Prote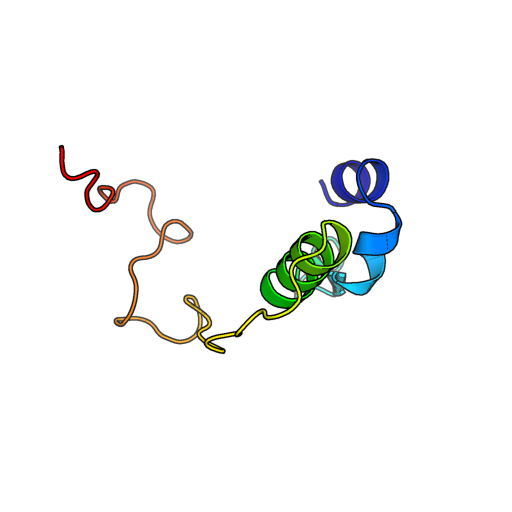in AF-A0A9E4G513-F1 (afdb_monomer_lite)

Structure (mmCIF, N/CA/C/O backbone):
data_AF-A0A9E4G513-F1
#
_entry.id   AF-A0A9E4G513-F1
#
loop_
_atom_site.group_PDB
_atom_site.id
_atom_site.type_symbol
_atom_site.label_atom_id
_atom_site.label_alt_id
_atom_site.label_comp_id
_atom_site.label_asym_id
_atom_site.label_entity_id
_atom_site.label_seq_id
_atom_site.pdbx_PDB_ins_code
_atom_site.Cartn_x
_atom_site.Cartn_y
_atom_site.Cartn_z
_atom_site.occupancy
_atom_site.B_iso_or_equiv
_atom_site.auth_seq_id
_atom_site.auth_comp_id
_atom_site.auth_asym_id
_atom_site.auth_atom_id
_atom_site.pdbx_PDB_model_num
ATOM 1 N N . MET A 1 1 ? 8.426 11.228 -9.086 1.00 61.41 1 MET A N 1
ATOM 2 C CA . MET A 1 1 ? 7.001 10.870 -8.849 1.00 61.41 1 MET A CA 1
ATOM 3 C C . MET A 1 1 ? 6.833 10.033 -7.582 1.00 61.41 1 MET A C 1
ATOM 5 O O . MET A 1 1 ? 6.009 10.397 -6.757 1.00 61.41 1 MET A O 1
ATOM 9 N N . VAL A 1 2 ? 7.632 8.978 -7.376 1.00 66.56 2 VAL A N 1
ATOM 10 C C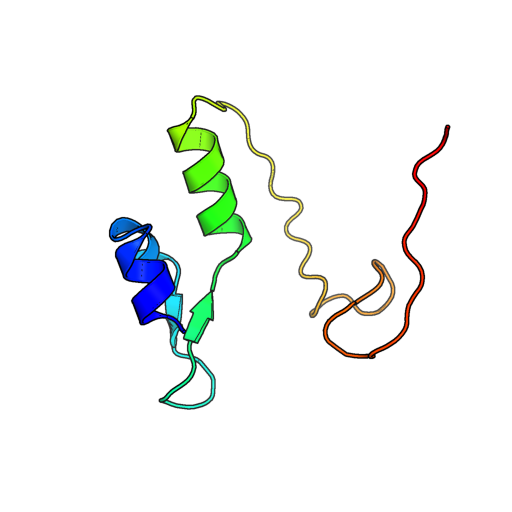A . VAL A 1 2 ? 7.642 8.212 -6.110 1.00 66.56 2 VAL A CA 1
ATOM 11 C C . VAL A 1 2 ? 8.114 9.066 -4.924 1.00 66.56 2 VAL A C 1
ATOM 13 O O . VAL A 1 2 ? 7.511 9.000 -3.859 1.00 66.56 2 VAL A O 1
ATOM 16 N N . ASP A 1 3 ? 9.114 9.932 -5.111 1.00 74.56 3 ASP A N 1
ATOM 17 C CA . ASP A 1 3 ? 9.656 10.751 -4.011 1.00 74.56 3 ASP A CA 1
ATOM 18 C C . ASP A 1 3 ? 8.644 11.757 -3.452 1.00 74.56 3 ASP A C 1
ATOM 20 O O . ASP A 1 3 ? 8.517 11.896 -2.240 1.00 74.56 3 ASP A O 1
ATOM 24 N N . ALA A 1 4 ? 7.845 12.386 -4.320 1.00 76.31 4 ALA A N 1
ATOM 25 C CA . ALA A 1 4 ? 6.756 13.268 -3.898 1.00 76.31 4 ALA A CA 1
ATOM 26 C C . ALA A 1 4 ? 5.690 12.510 -3.082 1.00 76.31 4 ALA A C 1
ATOM 28 O O . ALA A 1 4 ? 5.162 13.030 -2.104 1.00 76.31 4 ALA A O 1
ATOM 29 N N . PHE A 1 5 ? 5.414 11.251 -3.437 1.00 73.19 5 PHE A N 1
ATOM 30 C CA . PHE A 1 5 ? 4.474 10.404 -2.701 1.00 73.19 5 PHE A CA 1
ATOM 31 C C . PHE A 1 5 ? 5.022 9.998 -1.324 1.00 73.19 5 PHE A C 1
ATOM 33 O O . PHE A 1 5 ? 4.297 10.027 -0.330 1.00 73.19 5 PHE A O 1
ATOM 40 N N . LYS A 1 6 ? 6.320 9.679 -1.251 1.00 74.81 6 LYS A N 1
ATOM 41 C CA . LYS A 1 6 ? 7.019 9.366 0.004 1.00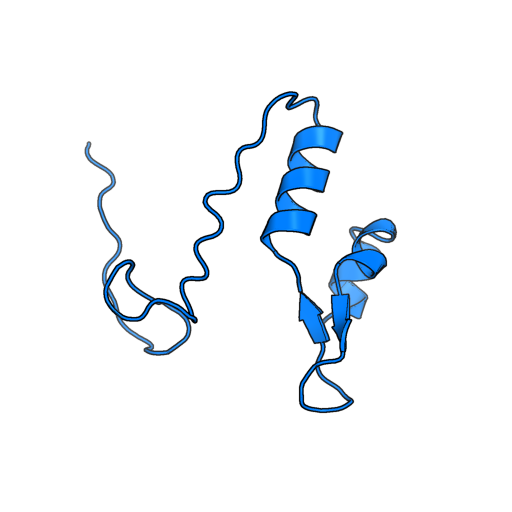 74.81 6 LYS A CA 1
ATOM 42 C C . LYS A 1 6 ? 7.108 10.568 0.946 1.00 74.81 6 LYS A C 1
ATOM 44 O O . LYS A 1 6 ? 7.046 10.380 2.153 1.00 74.81 6 LYS A O 1
ATOM 49 N N . GLN A 1 7 ? 7.203 11.792 0.426 1.00 80.56 7 GLN A N 1
ATOM 50 C CA . GLN A 1 7 ? 7.181 13.003 1.256 1.00 80.56 7 GLN A CA 1
ATOM 51 C C . GLN A 1 7 ? 5.838 13.191 1.972 1.00 80.56 7 GLN A C 1
ATOM 53 O O . GLN A 1 7 ? 5.817 13.548 3.146 1.00 80.56 7 GLN A O 1
ATOM 58 N N . SER A 1 8 ? 4.719 12.922 1.293 1.00 80.50 8 SER A N 1
ATOM 59 C CA . SER A 1 8 ? 3.392 12.994 1.917 1.00 80.50 8 SER A CA 1
ATOM 60 C C . SER A 1 8 ? 3.105 11.806 2.836 1.00 80.50 8 SER A C 1
ATOM 62 O O . SER A 1 8 ? 2.412 11.960 3.839 1.00 80.50 8 SER A O 1
ATOM 64 N N . PHE A 1 9 ? 3.638 10.625 2.511 1.00 82.06 9 PHE A N 1
ATOM 65 C CA . PHE A 1 9 ? 3.412 9.395 3.267 1.00 82.06 9 PHE A CA 1
ATOM 66 C C . PHE A 1 9 ? 4.706 8.573 3.372 1.00 82.06 9 PHE A C 1
ATOM 68 O O . PHE A 1 9 ? 4.897 7.631 2.601 1.00 82.06 9 PHE A O 1
ATOM 75 N N . PRO A 1 10 ? 5.589 8.863 4.346 1.00 84.56 10 PRO A N 1
ATOM 76 C CA . PRO A 1 10 ? 6.874 8.165 4.475 1.00 84.56 10 PRO A CA 1
ATOM 77 C C . PRO A 1 10 ? 6.715 6.652 4.670 1.00 84.56 10 PRO A C 1
ATOM 79 O O . PRO A 1 10 ? 7.448 5.846 4.107 1.00 84.56 10 PRO A O 1
ATOM 82 N N . GLN A 1 11 ? 5.673 6.251 5.400 1.00 85.69 11 GLN A N 1
ATOM 83 C CA . GLN A 1 11 ? 5.333 4.849 5.660 1.00 85.69 11 GLN A CA 1
ATOM 84 C C . GLN A 1 11 ? 4.810 4.112 4.416 1.00 85.69 11 GLN A C 1
ATOM 86 O O . GLN A 1 11 ? 4.661 2.891 4.454 1.00 85.69 11 GLN A O 1
ATOM 91 N N . ALA A 1 12 ? 4.533 4.824 3.317 1.00 85.19 12 ALA A N 1
ATOM 92 C CA . ALA A 1 12 ? 4.037 4.224 2.087 1.00 85.19 12 ALA A CA 1
ATOM 93 C C . ALA A 1 12 ? 5.121 3.478 1.298 1.00 85.19 12 ALA A C 1
ATOM 95 O O . ALA A 1 12 ? 4.790 2.715 0.395 1.00 85.19 12 ALA A O 1
ATOM 96 N N . GLU A 1 13 ? 6.402 3.668 1.634 1.00 86.19 13 GLU A N 1
ATOM 97 C CA . GLU A 1 13 ? 7.527 3.025 0.949 1.00 86.19 13 GLU A CA 1
ATOM 98 C C . GLU A 1 13 ? 7.394 1.497 0.887 1.00 86.19 13 GLU A C 1
ATOM 100 O O . GLU A 1 13 ? 7.693 0.902 -0.145 1.00 86.19 13 GLU A O 1
ATOM 105 N N . ARG A 1 14 ? 6.841 0.877 1.935 1.00 89.31 14 ARG A N 1
ATOM 106 C CA . ARG 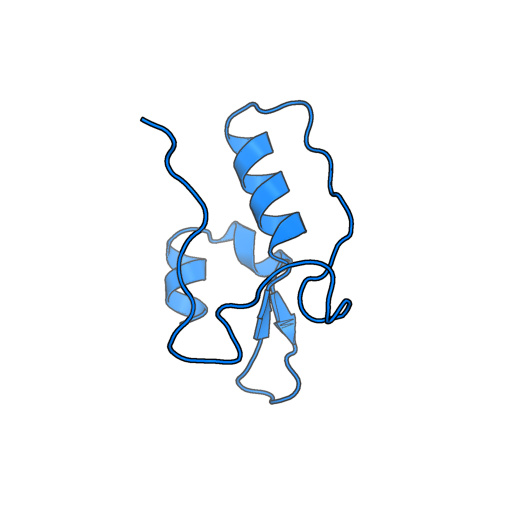A 1 14 ? 6.607 -0.574 2.002 1.00 89.31 14 ARG A CA 1
ATOM 107 C C . ARG A 1 14 ? 5.615 -1.118 0.966 1.00 89.31 14 ARG A C 1
ATOM 109 O O . ARG A 1 14 ? 5.596 -2.321 0.748 1.00 89.31 14 ARG A O 1
ATOM 116 N N . TYR A 1 15 ? 4.804 -0.259 0.342 1.00 88.94 15 TYR A N 1
ATOM 117 C CA . TYR A 1 15 ? 3.840 -0.654 -0.696 1.00 88.94 15 TYR A CA 1
ATOM 118 C C . TYR A 1 15 ? 4.399 -0.511 -2.117 1.00 88.94 15 TYR A C 1
ATOM 120 O O . TYR A 1 15 ? 3.692 -0.785 -3.084 1.00 88.94 15 TYR A O 1
ATOM 128 N N . PHE A 1 16 ? 5.655 -0.082 -2.276 1.00 88.50 16 PHE A N 1
ATOM 129 C CA . PHE A 1 16 ? 6.305 -0.005 -3.581 1.00 88.50 16 PHE A CA 1
ATOM 130 C C . PHE A 1 16 ? 7.230 -1.201 -3.806 1.00 88.50 16 PHE A C 1
ATOM 132 O O . PHE A 1 16 ? 8.227 -1.373 -3.111 1.00 88.50 16 PHE A O 1
ATOM 139 N N . SER A 1 17 ? 6.947 -1.976 -4.848 1.00 88.81 17 SER A N 1
ATOM 140 C CA . SER A 1 17 ? 7.819 -3.038 -5.353 1.00 88.81 17 SER A CA 1
ATOM 141 C C . SER A 1 17 ? 8.632 -2.573 -6.571 1.00 88.81 17 SER A C 1
ATOM 143 O O . SER A 1 17 ? 8.233 -1.621 -7.255 1.00 88.81 17 SER A O 1
ATOM 145 N N . PRO A 1 18 ? 9.779 -3.208 -6.880 1.00 88.06 18 PRO A N 1
ATOM 146 C CA . PRO A 1 18 ? 10.528 -2.938 -8.106 1.00 88.06 18 PRO A CA 1
ATOM 147 C C . PRO A 1 18 ? 9.654 -3.118 -9.355 1.00 88.06 18 PRO A C 1
ATOM 149 O O . PRO A 1 18 ? 8.888 -4.074 -9.460 1.00 88.06 18 PRO A O 1
ATOM 152 N N . GLY A 1 19 ? 9.742 -2.180 -10.299 1.00 86.25 19 GLY A N 1
ATOM 153 C CA . GLY A 1 19 ? 9.092 -2.304 -11.600 1.00 86.25 19 GLY A CA 1
ATOM 154 C C . GLY A 1 19 ? 9.923 -3.119 -12.591 1.00 86.25 19 GLY A C 1
ATOM 155 O O . GLY A 1 19 ? 11.056 -3.500 -12.318 1.00 86.25 19 GLY A O 1
ATOM 156 N N . ARG A 1 20 ? 9.360 -3.348 -13.785 1.00 83.44 20 ARG A N 1
ATOM 157 C CA . ARG A 1 20 ? 10.056 -4.018 -14.900 1.00 83.44 20 ARG A CA 1
ATOM 158 C C . ARG A 1 20 ? 11.321 -3.273 -15.348 1.00 83.44 20 ARG A C 1
ATOM 160 O O . ARG A 1 20 ? 12.275 -3.900 -15.787 1.00 83.44 20 ARG A O 1
ATOM 167 N N . GLU A 1 21 ? 11.305 -1.948 -15.262 1.00 88.69 21 GLU A N 1
ATOM 168 C CA . GLU A 1 21 ? 12.469 -1.085 -15.480 1.00 88.69 21 GLU A CA 1
ATOM 169 C C . GLU A 1 21 ? 12.999 -0.627 -14.117 1.00 88.69 21 GLU A C 1
ATOM 171 O O . GLU A 1 21 ? 12.206 -0.373 -13.207 1.00 88.69 21 GLU A O 1
ATOM 176 N N . SER A 1 22 ? 14.318 -0.480 -13.984 1.00 82.25 22 SER A N 1
ATOM 177 C CA . SER A 1 22 ? 14.996 -0.115 -12.726 1.00 82.25 22 SER A CA 1
ATOM 178 C C . SER A 1 22 ? 14.526 1.223 -12.139 1.00 82.25 22 SER A C 1
ATOM 180 O O . SER A 1 22 ? 14.495 1.399 -10.917 1.00 82.25 22 SER A O 1
ATOM 182 N N . GLU A 1 23 ? 14.110 2.150 -12.998 1.00 83.44 23 GLU A N 1
ATOM 183 C CA . GLU A 1 23 ? 13.588 3.469 -12.623 1.00 83.44 23 GLU A CA 1
ATOM 184 C C . GLU A 1 23 ? 12.104 3.439 -12.235 1.00 83.44 23 GLU A C 1
ATOM 186 O O . GLU A 1 23 ? 11.583 4.383 -11.638 1.00 83.44 23 GLU A O 1
ATOM 191 N N . LYS A 1 24 ? 11.402 2.346 -12.547 1.00 82.50 24 LYS A N 1
ATOM 192 C CA . LYS A 1 24 ? 9.976 2.197 -12.269 1.00 82.50 24 LYS A CA 1
ATOM 193 C C . LYS A 1 24 ? 9.753 1.436 -10.970 1.00 82.50 24 LYS A C 1
ATOM 195 O O . LYS A 1 24 ? 10.574 0.645 -10.499 1.00 82.50 24 LYS A O 1
ATOM 200 N N . ARG A 1 25 ? 8.598 1.700 -10.371 1.00 84.56 25 ARG A N 1
ATOM 201 C CA . ARG A 1 25 ? 8.088 1.001 -9.193 1.00 84.56 25 ARG A CA 1
ATOM 202 C C . ARG A 1 25 ? 6.635 0.630 -9.440 1.00 84.56 25 ARG A C 1
ATOM 204 O O . ARG A 1 25 ? 5.917 1.372 -10.108 1.00 84.56 25 ARG A O 1
ATOM 211 N N . GLN A 1 26 ? 6.222 -0.510 -8.911 1.00 87.44 26 GLN A N 1
ATOM 212 C CA . GLN A 1 26 ? 4.827 -0.922 -8.866 1.00 87.44 26 GLN A CA 1
ATOM 213 C C . GLN A 1 26 ? 4.282 -0.615 -7.479 1.00 87.44 26 GLN A C 1
ATOM 215 O O . GLN A 1 26 ? 4.889 -0.997 -6.484 1.00 87.44 26 GLN A O 1
ATOM 220 N N . LEU A 1 27 ? 3.169 0.109 -7.423 1.00 88.00 27 LEU A N 1
ATOM 221 C CA . LEU A 1 27 ? 2.469 0.395 -6.179 1.00 88.00 27 LEU A CA 1
ATOM 222 C C . LEU A 1 27 ? 1.406 -0.678 -5.958 1.00 88.00 27 LEU A C 1
ATOM 224 O O . LEU A 1 27 ? 0.529 -0.852 -6.807 1.00 88.00 27 LEU A O 1
ATOM 228 N N . ASP A 1 28 ? 1.458 -1.337 -4.807 1.00 87.38 28 ASP A N 1
ATOM 229 C CA . ASP A 1 28 ? 0.326 -2.089 -4.281 1.00 87.38 28 ASP A CA 1
ATOM 230 C C . ASP A 1 28 ? -0.750 -1.103 -3.808 1.00 87.38 28 ASP A C 1
ATOM 232 O O . ASP A 1 28 ? -0.718 -0.566 -2.696 1.00 87.38 28 ASP A O 1
ATOM 236 N N . LEU A 1 29 ? -1.684 -0.808 -4.713 1.00 86.06 29 LEU A N 1
ATOM 237 C CA . LEU A 1 29 ? -2.743 0.161 -4.470 1.00 86.06 29 LEU A CA 1
ATOM 238 C C . LEU A 1 29 ? -3.743 -0.334 -3.419 1.00 86.06 29 LEU A C 1
ATOM 240 O O . LEU A 1 29 ? -4.203 0.472 -2.612 1.00 86.06 29 LEU A O 1
ATOM 244 N N . ALA A 1 30 ? -4.071 -1.628 -3.426 1.00 86.12 30 ALA A N 1
ATOM 245 C CA . ALA A 1 30 ? -5.031 -2.210 -2.494 1.00 86.12 30 ALA A CA 1
ATOM 246 C C . ALA A 1 30 ? -4.461 -2.202 -1.070 1.00 86.12 30 ALA A C 1
ATOM 248 O O . ALA A 1 30 ? -5.092 -1.657 -0.161 1.00 86.12 30 ALA A O 1
ATOM 249 N N . GLY A 1 31 ? -3.219 -2.669 -0.898 1.00 85.94 31 GLY A N 1
ATOM 250 C CA . GLY A 1 31 ? -2.519 -2.628 0.385 1.00 85.94 31 GLY A CA 1
ATOM 251 C C . GLY A 1 31 ? -2.331 -1.203 0.918 1.00 85.94 31 GLY A C 1
ATOM 252 O O . GLY A 1 31 ? -2.567 -0.943 2.103 1.00 85.94 31 GLY A O 1
ATOM 253 N N . PHE A 1 32 ? -1.982 -0.245 0.050 1.00 87.69 32 PHE A N 1
ATOM 254 C CA . PHE A 1 32 ? -1.883 1.165 0.441 1.00 87.69 32 PHE A CA 1
ATOM 255 C C . PHE A 1 32 ? -3.240 1.752 0.867 1.00 87.69 32 PHE A C 1
ATOM 257 O O . PHE A 1 32 ? -3.320 2.452 1.880 1.00 87.69 32 PHE A O 1
ATOM 264 N N . ALA A 1 33 ? -4.312 1.468 0.121 1.00 87.19 33 ALA A N 1
ATOM 265 C CA . ALA A 1 33 ? -5.653 1.959 0.429 1.00 87.19 33 ALA A CA 1
ATOM 266 C C . ALA A 1 33 ? -6.180 1.380 1.748 1.00 87.19 33 ALA A C 1
ATOM 268 O O . ALA A 1 33 ? -6.660 2.140 2.591 1.00 87.19 33 ALA A O 1
ATOM 269 N N . ALA A 1 34 ? -6.019 0.074 1.973 1.00 87.56 34 ALA A N 1
ATOM 270 C CA . ALA A 1 34 ? -6.401 -0.578 3.223 1.00 87.56 34 ALA A CA 1
ATOM 271 C C . ALA A 1 34 ? -5.673 0.037 4.427 1.00 87.56 34 ALA A C 1
ATOM 273 O O . ALA A 1 34 ? -6.287 0.342 5.452 1.00 87.56 34 ALA A O 1
ATOM 274 N N . TRP A 1 35 ? -4.376 0.319 4.293 1.00 88.94 35 TRP A N 1
ATOM 275 C CA . TRP A 1 35 ? -3.628 1.020 5.334 1.00 88.94 35 TRP A CA 1
ATOM 276 C C . TRP A 1 35 ? -4.136 2.442 5.593 1.00 88.94 35 TRP A C 1
ATOM 278 O O . TRP A 1 35 ? -4.268 2.856 6.744 1.00 88.94 35 TRP A O 1
ATOM 288 N N . ARG A 1 36 ? -4.464 3.204 4.547 1.00 89.62 36 ARG A N 1
ATOM 289 C CA . ARG A 1 36 ? -5.033 4.546 4.725 1.00 89.62 36 ARG A CA 1
ATOM 290 C C . ARG A 1 36 ? -6.389 4.499 5.423 1.00 89.62 36 ARG A C 1
ATOM 292 O O . ARG A 1 36 ? -6.613 5.299 6.327 1.00 89.62 36 ARG A O 1
ATOM 299 N N . LEU A 1 37 ? -7.254 3.560 5.051 1.00 87.94 37 LEU A N 1
ATOM 300 C CA . LEU A 1 37 ? -8.574 3.381 5.658 1.00 87.94 37 LEU A CA 1
ATOM 301 C C . LEU A 1 37 ? -8.461 2.983 7.136 1.00 87.94 37 LEU A C 1
ATOM 303 O O . LEU A 1 37 ? -9.077 3.611 7.996 1.00 87.94 37 LEU A O 1
ATOM 307 N N . THR A 1 38 ? -7.601 2.018 7.453 1.00 89.69 38 THR A N 1
ATOM 308 C CA . THR A 1 38 ? -7.348 1.621 8.847 1.00 89.69 38 THR A CA 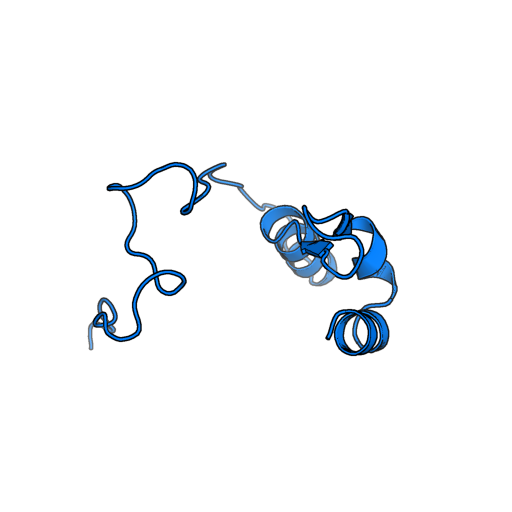1
ATOM 309 C C . THR A 1 38 ? -6.726 2.753 9.665 1.00 89.69 38 THR A C 1
ATOM 311 O O . THR A 1 38 ? -7.096 2.941 10.821 1.00 89.69 38 THR A O 1
ATOM 314 N N . SER A 1 39 ? -5.866 3.589 9.068 1.00 87.44 39 SER A N 1
ATOM 315 C CA . SER A 1 39 ? -5.270 4.745 9.760 1.00 87.44 39 SER A CA 1
ATOM 316 C C . SER A 1 39 ? -6.279 5.822 10.177 1.00 87.44 39 SER A C 1
ATOM 318 O O . SER A 1 39 ? -5.979 6.617 11.064 1.00 87.44 39 SER A O 1
ATOM 320 N N . VAL A 1 40 ? -7.471 5.844 9.568 1.00 91.06 40 VAL A N 1
ATOM 321 C CA . VAL A 1 40 ? -8.566 6.766 9.918 1.00 91.06 40 VAL A CA 1
ATOM 322 C C . VAL A 1 40 ? -9.702 6.078 10.688 1.00 91.06 40 VAL A C 1
ATOM 324 O O . VAL A 1 40 ? -10.760 6.673 10.873 1.00 91.06 40 VAL A O 1
ATOM 327 N N . GLY A 1 41 ? -9.487 4.843 11.159 1.00 88.81 41 GLY A N 1
ATOM 328 C CA . GLY A 1 41 ? -10.424 4.120 12.024 1.00 88.81 41 GLY A CA 1
ATOM 329 C C . GLY A 1 41 ? -11.419 3.204 11.307 1.00 88.81 41 GLY A C 1
ATOM 330 O O . GLY A 1 41 ? -12.350 2.717 11.943 1.00 88.81 41 GLY A O 1
ATOM 331 N N . VAL A 1 42 ? -11.247 2.934 10.009 1.00 86.38 42 VAL A N 1
ATOM 332 C CA . VAL A 1 42 ? -12.049 1.911 9.319 1.00 86.38 42 VAL A CA 1
ATOM 333 C C . VAL A 1 42 ? -11.585 0.527 9.768 1.00 86.38 42 VAL A C 1
ATOM 335 O O . VAL A 1 42 ? -10.427 0.163 9.578 1.00 86.38 42 VAL A O 1
ATOM 338 N N . VAL A 1 43 ? -12.495 -0.237 10.372 1.00 82.56 43 VAL A N 1
ATOM 339 C CA . VAL A 1 43 ? -12.180 -1.525 11.018 1.00 82.56 43 VAL A CA 1
ATOM 340 C C . VAL A 1 43 ? -12.307 -2.706 10.055 1.00 82.56 43 VAL A C 1
ATOM 342 O O . VAL A 1 43 ? -11.594 -3.694 10.203 1.00 82.56 43 VAL A O 1
ATOM 345 N N . GLN A 1 44 ? -13.182 -2.598 9.053 1.00 81.12 44 GLN A N 1
ATOM 346 C CA . GLN A 1 44 ? -13.405 -3.647 8.066 1.00 81.12 44 GLN A CA 1
ATOM 347 C C . GLN A 1 44 ? -13.136 -3.109 6.663 1.00 81.12 44 GLN A C 1
ATOM 349 O O . GLN A 1 44 ? -13.757 -2.142 6.221 1.00 81.12 44 GLN A O 1
ATOM 354 N N . VAL A 1 45 ? -12.176 -3.733 5.988 1.00 80.19 45 VAL A N 1
ATOM 355 C CA . VAL A 1 45 ? -11.80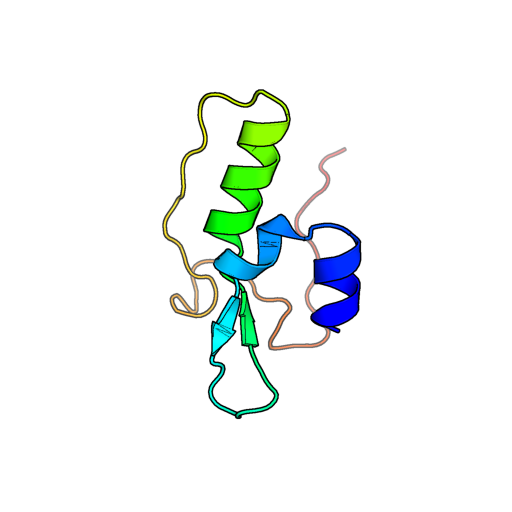5 -3.451 4.605 1.00 80.19 45 VAL A CA 1
ATOM 356 C C . VAL A 1 45 ? -11.753 -4.791 3.891 1.00 80.19 45 VAL A C 1
ATOM 358 O O . VAL A 1 45 ? -10.926 -5.630 4.236 1.00 80.19 45 VAL A O 1
ATOM 361 N N . ASP A 1 46 ? -12.632 -4.975 2.914 1.00 77.44 46 ASP A N 1
ATOM 362 C CA . ASP A 1 46 ? -12.650 -6.165 2.072 1.00 77.44 46 ASP A CA 1
ATOM 363 C C . ASP A 1 46 ? -11.908 -5.861 0.763 1.00 77.44 46 ASP A C 1
ATOM 365 O O . ASP A 1 46 ? -12.218 -4.882 0.076 1.00 77.44 46 ASP A O 1
ATOM 369 N N . ASP A 1 47 ? -10.917 -6.686 0.422 1.00 75.50 47 ASP A N 1
ATOM 370 C CA . ASP A 1 47 ? -10.301 -6.678 -0.904 1.00 75.50 47 ASP A CA 1
ATOM 371 C C . ASP A 1 47 ? -11.050 -7.674 -1.791 1.00 75.50 47 ASP A C 1
ATOM 373 O O . ASP A 1 47 ? -11.233 -8.837 -1.437 1.00 75.50 47 ASP A O 1
ATOM 377 N N . LEU A 1 48 ? -11.502 -7.208 -2.953 1.00 76.00 48 LEU A N 1
ATOM 378 C CA . LEU A 1 48 ? -12.156 -8.066 -3.938 1.00 76.00 48 LEU A CA 1
ATOM 379 C C . LEU A 1 48 ? -11.135 -8.918 -4.713 1.00 76.00 48 LEU A C 1
ATOM 381 O O . LEU A 1 48 ? -11.537 -9.748 -5.524 1.00 76.00 48 LEU A O 1
ATOM 385 N N . GLU A 1 49 ? -9.834 -8.674 -4.515 1.00 71.44 49 GLU A N 1
ATOM 386 C CA . GLU A 1 49 ? -8.706 -9.333 -5.186 1.00 71.44 49 GLU A CA 1
ATOM 387 C C . GLU A 1 49 ? -8.775 -9.217 -6.723 1.00 71.44 49 GLU A C 1
ATOM 389 O O . GLU A 1 49 ? -8.152 -9.972 -7.476 1.00 71.44 49 GLU A O 1
ATOM 394 N N . ILE A 1 50 ? -9.534 -8.237 -7.232 1.00 70.69 50 ILE A N 1
ATOM 395 C CA . ILE A 1 50 ? -9.725 -8.038 -8.669 1.00 70.69 50 ILE A CA 1
ATOM 396 C C . ILE A 1 50 ? -8.701 -7.041 -9.193 1.00 70.69 50 ILE A C 1
ATOM 398 O O . ILE A 1 50 ? -8.868 -5.822 -9.119 1.00 70.69 50 ILE A O 1
ATOM 402 N N . CYS A 1 51 ? -7.674 -7.563 -9.854 1.00 67.12 51 CYS A N 1
ATOM 403 C CA . CYS A 1 51 ? -6.799 -6.740 -10.670 1.00 67.12 51 CYS A CA 1
ATOM 404 C C . CYS A 1 51 ? -7.472 -6.421 -12.017 1.00 67.12 51 CYS A C 1
ATOM 406 O O . CYS A 1 51 ? -7.584 -7.272 -12.904 1.00 67.12 51 CYS A O 1
ATOM 408 N N . THR A 1 52 ? -7.869 -5.160 -12.210 1.00 62.75 52 THR A N 1
ATOM 409 C CA . THR A 1 52 ? -8.468 -4.658 -13.467 1.00 62.75 52 THR A CA 1
ATOM 410 C C . THR A 1 52 ? -7.551 -4.820 -14.689 1.00 62.75 52 THR A C 1
ATOM 412 O O . THR A 1 52 ? -8.030 -4.811 -15.825 1.00 62.75 52 THR A O 1
ATOM 415 N N . LEU A 1 53 ? -6.239 -4.994 -14.479 1.00 57.00 53 LEU A N 1
ATOM 416 C CA . LEU A 1 53 ? -5.257 -5.283 -15.531 1.00 57.00 53 LEU A CA 1
ATOM 417 C C . LEU A 1 53 ? -5.164 -6.776 -15.877 1.00 57.00 53 LEU A C 1
ATOM 419 O O . LEU A 1 53 ? -4.891 -7.100 -17.031 1.00 57.00 53 LEU A O 1
ATOM 423 N N . ALA A 1 54 ? -5.387 -7.667 -14.907 1.00 59.28 54 ALA A N 1
ATOM 424 C CA . ALA A 1 54 ? -5.301 -9.117 -15.093 1.00 59.28 54 ALA A CA 1
ATOM 425 C C . ALA A 1 54 ? -6.626 -9.744 -15.564 1.00 59.28 54 ALA A C 1
ATOM 427 O O . ALA A 1 54 ? -6.623 -10.863 -16.069 1.00 59.28 54 ALA A O 1
ATOM 428 N N . ALA A 1 55 ? -7.747 -9.021 -15.443 1.00 54.25 55 ALA A N 1
ATOM 429 C CA . ALA A 1 55 ? -9.081 -9.471 -15.850 1.00 54.25 55 ALA A CA 1
ATOM 430 C C . ALA A 1 55 ? -9.688 -8.596 -16.973 1.00 54.25 55 ALA A C 1
ATOM 432 O O . ALA A 1 55 ? -10.660 -7.867 -16.735 1.00 54.25 55 ALA A O 1
ATOM 433 N N . PRO A 1 56 ? -9.145 -8.635 -18.208 1.00 53.03 56 PRO A N 1
ATOM 434 C CA . PRO A 1 56 ? -9.738 -7.919 -19.334 1.00 53.03 56 PRO A CA 1
ATOM 435 C C . PRO A 1 56 ? -11.171 -8.425 -19.587 1.00 53.03 56 PRO A C 1
ATOM 437 O O . PRO A 1 56 ? -11.381 -9.607 -19.838 1.00 53.03 56 PRO A O 1
ATOM 440 N N . GLY A 1 57 ? -12.161 -7.528 -19.493 1.00 54.53 57 GLY A N 1
ATOM 441 C CA . GLY A 1 57 ? -13.572 -7.813 -19.806 1.00 54.53 57 GLY A CA 1
ATOM 442 C C . GLY A 1 57 ? -14.561 -7.778 -18.633 1.00 54.53 57 GLY A C 1
ATOM 443 O O . GLY A 1 57 ? -15.761 -7.809 -18.883 1.00 54.53 57 GLY A O 1
ATOM 444 N N . LYS A 1 58 ? -14.108 -7.666 -17.373 1.00 52.50 58 LYS A N 1
ATOM 445 C CA . LYS A 1 58 ? -15.014 -7.557 -16.205 1.00 52.50 58 LYS A CA 1
ATOM 446 C C . LYS A 1 58 ? -15.217 -6.128 -15.690 1.00 52.50 58 LYS A C 1
ATOM 448 O O . LYS A 1 58 ? -16.224 -5.856 -15.047 1.00 52.50 58 LYS A O 1
ATOM 453 N N . ILE A 1 59 ? -14.279 -5.215 -15.958 1.00 48.69 59 ILE A N 1
ATOM 454 C CA . ILE A 1 59 ? -14.306 -3.826 -15.473 1.00 48.69 59 ILE A CA 1
ATOM 455 C C . ILE A 1 59 ? -13.621 -2.925 -16.519 1.00 48.69 59 ILE A C 1
ATOM 457 O O . ILE A 1 59 ? -12.581 -3.303 -17.063 1.00 48.69 59 ILE A O 1
ATOM 461 N N . PHE A 1 60 ? -14.199 -1.759 -16.843 1.00 49.09 60 PHE A N 1
ATOM 462 C CA . PHE A 1 60 ? -13.630 -0.824 -17.830 1.00 49.09 60 PHE A CA 1
ATOM 463 C C . PHE A 1 60 ? -12.344 -0.153 -17.317 1.00 49.09 60 PHE A C 1
ATOM 465 O O . PHE A 1 60 ? -12.217 0.172 -16.139 1.00 49.09 60 PHE A O 1
ATOM 472 N N . GLN A 1 61 ? -11.392 0.075 -18.226 1.00 54.03 61 GLN A N 1
ATOM 473 C CA . GLN A 1 61 ? -10.045 0.579 -17.938 1.00 54.03 61 GLN A CA 1
ATOM 474 C C . GLN A 1 61 ? -9.881 2.046 -18.375 1.00 54.03 61 GLN A C 1
ATOM 476 O O . GLN A 1 61 ? -10.332 2.417 -19.456 1.00 54.03 61 GLN A O 1
ATOM 481 N N . LEU A 1 62 ? -9.156 2.850 -17.583 1.00 51.62 62 LEU A N 1
ATOM 482 C CA . LEU A 1 62 ? -8.663 4.185 -17.979 1.00 51.62 62 LEU A CA 1
ATOM 483 C C . LEU A 1 62 ? -7.196 4.151 -18.457 1.00 51.62 62 LEU A C 1
ATOM 485 O O . LEU A 1 62 ? -6.753 5.018 -19.197 1.00 51.62 62 LEU A O 1
ATOM 489 N N . SER A 1 63 ? -6.422 3.136 -18.064 1.00 53.28 63 SER A N 1
ATOM 490 C CA . SER A 1 63 ? -4.963 3.102 -18.257 1.00 53.28 63 SER A CA 1
ATOM 491 C C . SER A 1 63 ? -4.490 2.631 -19.637 1.00 53.28 63 SER A C 1
ATOM 493 O O . SER A 1 63 ? -3.291 2.675 -19.903 1.00 53.28 63 SER A O 1
ATOM 495 N N . ARG A 1 64 ? -5.395 2.180 -20.521 1.00 45.44 64 ARG A N 1
ATOM 496 C CA . ARG A 1 64 ? -5.052 1.728 -21.884 1.00 45.44 64 ARG A CA 1
ATOM 497 C C . ARG A 1 64 ? -5.647 2.566 -23.018 1.00 45.44 64 ARG A C 1
ATOM 499 O O . ARG A 1 64 ? -5.194 2.398 -24.145 1.00 45.44 64 ARG A O 1
ATOM 506 N N . GLN A 1 65 ? -6.626 3.444 -22.773 1.00 40.19 65 GLN A N 1
ATOM 507 C CA . GLN A 1 65 ? -7.254 4.245 -23.837 1.00 40.19 65 GLN A CA 1
ATOM 508 C C . GLN A 1 65 ? -7.633 5.660 -23.357 1.00 40.19 65 GLN A C 1
ATOM 510 O O . GLN A 1 65 ? -8.155 5.784 -22.250 1.00 40.19 65 GLN A O 1
ATOM 515 N N . PRO A 1 66 ? -7.431 6.726 -24.167 1.00 42.09 66 PRO A N 1
ATOM 516 C CA . PRO A 1 66 ? -7.633 8.113 -23.729 1.00 42.09 66 PRO A CA 1
ATOM 517 C C . PRO A 1 66 ? -9.098 8.567 -23.618 1.00 42.09 66 PRO A C 1
ATOM 519 O O . PRO A 1 66 ? -9.346 9.686 -23.176 1.00 42.09 66 PRO A O 1
ATOM 522 N N . THR A 1 67 ? -10.085 7.763 -24.030 1.00 56.72 67 THR A N 1
ATOM 523 C CA . THR A 1 67 ? -11.486 8.210 -24.098 1.00 56.72 67 THR A CA 1
ATOM 524 C C . THR A 1 67 ? -12.467 7.089 -23.756 1.00 56.72 67 THR A C 1
ATOM 526 O O . THR A 1 67 ? -12.903 6.345 -24.633 1.00 56.72 67 THR A O 1
ATOM 529 N N . THR A 1 68 ? -12.897 7.002 -22.499 1.00 48.31 68 THR A N 1
ATOM 530 C CA . THR A 1 68 ? -14.056 6.170 -22.137 1.00 48.31 68 THR A CA 1
ATOM 531 C C . THR A 1 68 ? -14.933 6.882 -21.111 1.00 48.31 68 THR A C 1
ATOM 533 O O . THR A 1 68 ? -14.448 7.440 -20.126 1.00 48.31 68 THR A O 1
ATOM 536 N N . ARG A 1 69 ? -16.245 6.918 -21.390 1.00 52.22 69 ARG A N 1
ATOM 537 C CA . ARG A 1 69 ? -17.272 7.592 -20.578 1.00 52.22 69 ARG A CA 1
ATOM 538 C C . ARG A 1 69 ? -17.365 6.988 -19.170 1.00 52.22 69 ARG A C 1
ATOM 540 O O . ARG A 1 69 ? -17.264 5.778 -18.994 1.00 52.22 69 ARG A O 1
ATOM 547 N N . ARG A 1 70 ? -17.621 7.859 -18.187 1.00 57.06 70 ARG A N 1
ATOM 548 C CA . ARG A 1 70 ? -17.855 7.532 -16.770 1.00 57.06 70 ARG A CA 1
ATOM 549 C C . ARG A 1 70 ? -19.238 6.898 -16.585 1.00 57.06 70 ARG A C 1
ATOM 551 O O . ARG A 1 70 ? -20.212 7.401 -17.144 1.00 57.06 70 ARG A O 1
ATOM 558 N N . TYR A 1 71 ? -19.342 5.854 -15.765 1.00 46.22 71 TYR A N 1
ATOM 559 C CA . TYR A 1 71 ? -20.642 5.384 -15.284 1.00 46.22 71 TYR A CA 1
ATOM 560 C C . TYR A 1 71 ? -21.172 6.316 -14.183 1.00 46.22 71 TYR A C 1
ATOM 562 O O . TYR A 1 71 ? -20.537 6.493 -13.150 1.00 46.22 71 TYR A O 1
ATOM 570 N N . GLY A 1 72 ? -22.335 6.909 -14.469 1.00 46.56 72 GLY A N 1
ATOM 571 C CA . GLY A 1 72 ? -23.455 7.179 -13.560 1.00 46.56 72 GLY A CA 1
ATOM 572 C C . GLY A 1 72 ? -23.185 7.765 -12.174 1.00 46.56 72 GLY A C 1
ATOM 573 O O . GLY A 1 72 ? -23.224 7.040 -11.188 1.00 46.56 72 GLY A O 1
ATOM 574 N N . LEU A 1 73 ? -23.156 9.097 -12.092 1.00 48.88 73 LEU A N 1
ATOM 575 C CA . LEU A 1 73 ? -24.013 9.774 -11.116 1.00 48.88 73 LEU A CA 1
ATOM 576 C C . LEU A 1 73 ? -25.455 9.529 -11.584 1.00 48.88 73 LEU A C 1
ATOM 578 O O . LEU A 1 73 ? -25.829 9.984 -12.668 1.00 48.88 73 LEU A O 1
ATOM 582 N N . ARG A 1 74 ? -26.241 8.750 -10.834 1.00 37.81 74 ARG A N 1
ATOM 583 C CA . ARG A 1 74 ? -27.697 8.930 -10.896 1.00 37.81 74 ARG A CA 1
ATOM 584 C C . ARG A 1 74 ? -28.047 10.184 -10.080 1.00 37.81 74 ARG A C 1
ATOM 586 O O . ARG A 1 74 ? -27.307 10.471 -9.139 1.00 37.81 74 ARG A O 1
ATOM 593 N N . PRO A 1 75 ? -29.081 10.927 -10.510 1.00 50.75 75 PRO A N 1
ATOM 594 C CA . PRO A 1 75 ? -29.463 12.213 -9.932 1.00 50.75 75 PRO A CA 1
ATOM 595 C C . PRO A 1 75 ? -29.830 12.114 -8.452 1.00 50.75 75 PRO A C 1
ATOM 597 O O . PRO A 1 75 ? -30.295 11.027 -8.034 1.00 50.75 75 PRO A O 1
#

Sequence (75 aa):
MVDAFKQSFPQAERYFSPGRESEKRQLDLAGFAAWRLTSVGVVQVDDLEICTLAAPGKIFQLSRQPTTRRYGLRP

Radius of gyration: 15.37 Å; chains: 1; bounding box: 44×23×36 Å

pLDDT: mean 72.59, std 16.23, range [37.81, 91.06]

Secondary structure (DSSP, 8-state):
-HHHHHHH-GGGGGGEEE-SSTT-EEE-HHHHHHHHHHHTT----------TTTSTTTS--SSS-S--PPP----

Foldseek 3Di:
DVVVVCVVPVVQPVQWDQDPDNPDTDGPPLVSVVVVCVVVPNPDDDDPVDDCVVDPPPDDDCVPDPDDDDDDPDD